Protein AF-A0A7X4CLU8-F1 (afdb_monomer_lite)

Foldseek 3Di:
DADAAPLQHDVVVLLVQLVVLLVCLQVLPVVSLVLLLVQPVVSVPPDSVRSSPDDDDSLSSQSSNCVSNPHRHNVRVVVVNVVSVVVVVVVVVVVVVVVVVVVVPDD

Sequence (107 aa):
MSRALPRKPHIDSLKKQARQLLQAHREGRPESLRSIRTYMPYLGSLSDEAVLQRPFTLQQAQCVLSREYGFSNWAELVRAVEIIRQAESAMLSQVDAALRNDQSIHV

pLDDT: mean 86.82, std 9.72, range [49.19, 95.25]

Structure (mmCIF, N/CA/C/O backbone):
data_AF-A0A7X4CLU8-F1
#
_entry.id   AF-A0A7X4CLU8-F1
#
loop_
_atom_site.group_PDB
_atom_site.id
_atom_site.type_symbol
_atom_site.label_atom_id
_atom_site.label_alt_id
_atom_site.label_comp_id
_atom_site.label_asym_id
_atom_site.label_entity_id
_atom_site.label_seq_id
_atom_site.pdbx_PDB_ins_code
_atom_site.Cartn_x
_atom_site.Cartn_y
_atom_site.Cartn_z
_atom_site.occupancy
_atom_site.B_iso_or_equiv
_atom_site.auth_seq_id
_atom_site.auth_comp_id
_atom_site.auth_asym_id
_atom_site.auth_atom_id
_atom_site.pdbx_PDB_model_num
ATOM 1 N N . MET A 1 1 ? 8.278 7.769 8.191 1.00 53.69 1 MET A N 1
ATOM 2 C CA . MET A 1 1 ? 9.532 7.307 7.558 1.00 53.69 1 MET A CA 1
ATOM 3 C C . MET A 1 1 ? 9.147 6.522 6.324 1.00 53.69 1 MET A C 1
ATOM 5 O O . MET A 1 1 ? 8.391 5.572 6.475 1.00 53.69 1 MET A O 1
ATOM 9 N N . SER A 1 2 ? 9.570 6.944 5.133 1.00 73.56 2 SER A N 1
ATOM 10 C CA . SER A 1 2 ? 9.255 6.228 3.894 1.00 73.56 2 SER A CA 1
ATOM 11 C C . SER A 1 2 ? 10.079 4.943 3.796 1.00 73.56 2 SER A C 1
ATOM 13 O O . SER A 1 2 ? 11.282 4.925 4.060 1.00 73.56 2 SER A O 1
ATOM 15 N N . ARG A 1 3 ? 9.419 3.840 3.450 1.00 80.81 3 ARG A N 1
ATOM 16 C CA . ARG A 1 3 ? 10.043 2.541 3.225 1.00 80.81 3 ARG A CA 1
ATOM 17 C C . ARG A 1 3 ? 10.718 2.550 1.857 1.00 80.81 3 ARG A C 1
ATOM 19 O O . ARG A 1 3 ? 10.104 2.918 0.860 1.00 80.81 3 ARG A O 1
ATOM 26 N N . ALA A 1 4 ? 11.972 2.114 1.793 1.00 80.44 4 ALA A N 1
ATOM 27 C CA . ALA A 1 4 ? 12.666 1.972 0.519 1.00 80.44 4 ALA A CA 1
ATOM 28 C C . ALA A 1 4 ? 12.069 0.822 -0.309 1.00 80.44 4 ALA A C 1
ATOM 30 O O . ALA A 1 4 ? 11.670 -0.218 0.232 1.00 80.44 4 ALA A O 1
ATOM 31 N N . LEU A 1 5 ? 12.040 0.994 -1.633 1.00 79.12 5 LEU A N 1
ATOM 32 C CA . LEU A 1 5 ? 11.698 -0.094 -2.543 1.00 79.12 5 LEU A CA 1
ATOM 33 C C . LEU A 1 5 ? 12.725 -1.234 -2.402 1.00 79.12 5 LEU A C 1
ATOM 35 O O . LEU A 1 5 ? 13.927 -0.976 -2.295 1.00 79.12 5 LEU A O 1
ATOM 39 N N . PRO A 1 6 ? 12.282 -2.503 -2.392 1.00 77.38 6 PRO A N 1
ATOM 40 C CA . PRO A 1 6 ? 13.198 -3.637 -2.351 1.00 77.38 6 PRO A CA 1
ATOM 41 C C . PRO A 1 6 ? 14.055 -3.674 -3.622 1.00 77.38 6 PRO A C 1
ATOM 43 O O . PRO A 1 6 ? 13.616 -3.220 -4.674 1.00 77.38 6 PRO A O 1
ATOM 46 N N . ARG A 1 7 ? 15.241 -4.298 -3.551 1.00 73.69 7 ARG A N 1
ATOM 47 C CA . ARG A 1 7 ? 16.189 -4.417 -4.684 1.00 73.69 7 ARG A CA 1
ATOM 48 C C . ARG A 1 7 ? 15.555 -4.949 -5.974 1.00 73.69 7 ARG A C 1
ATOM 50 O O . ARG A 1 7 ? 15.992 -4.594 -7.060 1.00 73.69 7 ARG A O 1
ATOM 57 N N . LYS A 1 8 ? 14.540 -5.807 -5.849 1.00 78.31 8 LYS A N 1
ATOM 58 C CA . LYS A 1 8 ? 13.779 -6.367 -6.968 1.00 78.31 8 LYS A CA 1
ATOM 59 C C . LYS A 1 8 ? 12.287 -6.066 -6.795 1.00 78.31 8 LYS A C 1
ATOM 61 O O . LYS A 1 8 ? 11.544 -6.949 -6.365 1.00 78.31 8 LYS A O 1
ATOM 66 N N . PRO A 1 9 ? 11.826 -4.842 -7.097 1.00 85.12 9 PRO A N 1
ATOM 67 C CA . PRO A 1 9 ? 10.426 -4.491 -6.923 1.00 85.12 9 PRO A CA 1
ATOM 68 C C . PRO A 1 9 ? 9.564 -5.196 -7.980 1.00 85.12 9 PRO A C 1
ATOM 70 O O . PRO A 1 9 ? 9.929 -5.281 -9.151 1.00 85.12 9 PRO A O 1
ATOM 73 N N . HIS A 1 10 ? 8.420 -5.741 -7.565 1.00 89.12 10 HIS A N 1
ATOM 74 C CA . HIS A 1 10 ? 7.471 -6.395 -8.468 1.00 89.12 10 HIS A CA 1
ATOM 75 C C . HIS A 1 10 ? 6.051 -5.934 -8.161 1.00 89.12 10 HIS A C 1
ATOM 77 O O . HIS A 1 10 ? 5.651 -5.885 -6.993 1.00 89.12 10 HIS A O 1
ATOM 83 N N . ILE A 1 11 ? 5.279 -5.630 -9.206 1.00 90.62 11 ILE A N 1
ATOM 84 C CA . ILE A 1 11 ? 3.915 -5.110 -9.064 1.00 90.62 11 ILE A CA 1
ATOM 85 C C . ILE A 1 11 ? 3.031 -6.127 -8.333 1.00 90.62 11 ILE A C 1
ATOM 87 O O . ILE A 1 11 ? 2.247 -5.742 -7.469 1.00 90.62 11 ILE A O 1
ATOM 91 N N . ASP A 1 12 ? 3.182 -7.427 -8.600 1.00 91.00 12 ASP A N 1
ATOM 92 C CA . ASP A 1 12 ? 2.397 -8.456 -7.901 1.00 91.00 12 ASP A CA 1
ATOM 93 C C . ASP A 1 12 ? 2.689 -8.523 -6.403 1.00 91.00 12 ASP A C 1
ATOM 95 O O . ASP A 1 12 ? 1.763 -8.691 -5.608 1.00 91.00 12 ASP A O 1
ATOM 99 N N . SER A 1 13 ? 3.940 -8.297 -5.993 1.00 91.00 13 SER A N 1
ATOM 100 C CA . SER A 1 13 ? 4.297 -8.191 -4.575 1.00 91.00 13 SER A CA 1
ATOM 101 C C . SER A 1 13 ? 3.627 -6.982 -3.924 1.00 91.00 13 SER A C 1
ATOM 103 O O . SER A 1 13 ? 3.172 -7.074 -2.785 1.00 91.00 13 SER A O 1
ATOM 105 N N . LEU A 1 14 ? 3.511 -5.858 -4.637 1.00 91.69 14 LEU A N 1
ATOM 106 C CA . LEU A 1 14 ? 2.800 -4.675 -4.146 1.00 91.69 14 LEU A CA 1
ATOM 107 C C . LEU A 1 14 ? 1.282 -4.911 -4.082 1.00 91.69 14 LEU A C 1
ATOM 109 O O . LEU A 1 14 ? 0.647 -4.582 -3.082 1.00 91.69 14 LEU A O 1
ATOM 113 N N . LYS A 1 15 ? 0.690 -5.547 -5.103 1.00 92.19 15 LYS A N 1
ATOM 114 C CA . LYS A 1 15 ? -0.733 -5.936 -5.106 1.00 92.19 15 LYS A CA 1
ATOM 115 C C . LYS A 1 15 ? -1.048 -6.904 -3.963 1.00 92.19 15 LYS A C 1
ATOM 117 O O . LYS A 1 15 ? -2.108 -6.806 -3.344 1.00 92.19 15 LYS A O 1
ATOM 122 N N . LYS A 1 16 ? -0.142 -7.843 -3.672 1.00 94.50 16 LYS A N 1
ATOM 123 C CA . LYS A 1 16 ? -0.261 -8.771 -2.541 1.00 94.50 16 LYS A CA 1
ATOM 124 C C . LYS A 1 16 ? -0.196 -8.025 -1.210 1.00 94.50 16 LYS A C 1
ATOM 126 O O . LYS A 1 16 ? -1.066 -8.249 -0.376 1.00 94.50 16 LYS A O 1
ATOM 131 N N . GLN A 1 17 ? 0.750 -7.099 -1.048 1.00 93.19 17 GLN A N 1
ATOM 132 C CA . GLN A 1 17 ? 0.833 -6.249 0.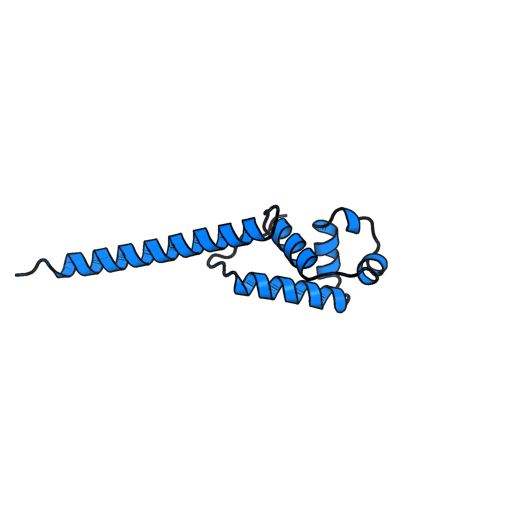145 1.00 93.19 17 GLN A CA 1
ATOM 133 C C . GLN A 1 17 ? -0.443 -5.419 0.347 1.00 93.19 17 GLN A C 1
ATOM 135 O O . GLN A 1 17 ? -0.948 -5.355 1.463 1.00 93.19 17 GLN A O 1
ATOM 140 N N . ALA A 1 18 ? -1.030 -4.859 -0.719 1.00 95.00 18 ALA A N 1
ATOM 141 C CA . ALA A 1 18 ? -2.270 -4.081 -0.615 1.00 95.00 18 ALA A CA 1
ATOM 142 C C . ALA A 1 18 ? -3.438 -4.939 -0.106 1.00 95.00 18 ALA A C 1
ATOM 144 O O . ALA A 1 18 ? -4.192 -4.526 0.774 1.00 95.00 18 ALA A O 1
ATOM 145 N N . ARG A 1 19 ? -3.559 -6.170 -0.617 1.00 95.19 19 ARG A N 1
ATOM 146 C CA . ARG A 1 19 ? -4.560 -7.136 -0.143 1.00 95.19 19 ARG A CA 1
ATOM 147 C C . ARG A 1 19 ? -4.307 -7.580 1.296 1.00 95.19 19 ARG A C 1
ATOM 149 O O . ARG A 1 19 ? -5.259 -7.706 2.057 1.00 95.19 19 ARG A O 1
ATOM 156 N N . GLN A 1 20 ? -3.048 -7.792 1.675 1.00 95.25 20 GLN A N 1
ATOM 157 C CA . GLN A 1 20 ? -2.676 -8.138 3.049 1.00 95.25 20 GLN A CA 1
ATOM 158 C C . GLN A 1 20 ? -3.013 -7.011 4.026 1.00 95.25 20 GLN A C 1
ATOM 160 O O . GLN A 1 20 ? -3.539 -7.293 5.095 1.00 95.25 20 GLN A O 1
ATOM 165 N N . LEU A 1 21 ? -2.781 -5.751 3.649 1.00 94.44 21 LEU A N 1
ATOM 166 C CA . LEU A 1 21 ? -3.150 -4.594 4.464 1.00 94.44 21 LEU A CA 1
ATOM 167 C C . LEU A 1 21 ? -4.671 -4.484 4.634 1.00 94.44 21 LEU A C 1
ATOM 169 O O . LEU A 1 21 ? -5.152 -4.257 5.741 1.00 94.44 21 LEU A O 1
ATOM 173 N N . LEU A 1 22 ? -5.434 -4.694 3.556 1.00 94.88 22 LEU A N 1
ATOM 174 C CA . LEU A 1 22 ? -6.895 -4.743 3.618 1.00 94.88 22 LEU A CA 1
ATOM 175 C C . LEU A 1 22 ? -7.382 -5.847 4.564 1.00 94.88 22 LEU A C 1
ATOM 177 O O . LEU A 1 22 ? -8.244 -5.608 5.403 1.00 94.88 22 LEU A O 1
ATOM 181 N N . GLN A 1 23 ? -6.818 -7.048 4.453 1.00 95.12 23 GLN A N 1
ATOM 182 C CA . GLN A 1 23 ? -7.172 -8.163 5.327 1.00 95.12 23 GLN A CA 1
ATOM 183 C C . GLN A 1 23 ? -6.799 -7.880 6.789 1.00 95.12 23 GLN A C 1
ATOM 185 O O . GLN A 1 23 ? -7.597 -8.124 7.687 1.00 95.12 23 GLN A O 1
ATOM 190 N N . ALA A 1 24 ? -5.624 -7.307 7.034 1.00 93.81 24 ALA A N 1
ATOM 191 C CA . ALA A 1 24 ? -5.160 -6.989 8.376 1.00 93.81 24 ALA A CA 1
ATOM 192 C C . ALA A 1 24 ? -5.973 -5.863 9.045 1.00 93.81 24 ALA A C 1
ATOM 194 O O . ALA A 1 24 ? -6.152 -5.897 10.261 1.00 93.81 24 ALA A O 1
ATOM 195 N N . HIS A 1 25 ? -6.521 -4.912 8.274 1.00 93.50 25 HIS A N 1
ATOM 196 C CA . HIS A 1 25 ? -7.532 -3.966 8.771 1.00 93.50 25 HIS A CA 1
ATOM 197 C C . HIS A 1 25 ? -8.806 -4.699 9.204 1.00 93.50 25 HIS A C 1
ATOM 199 O O . HIS A 1 25 ? -9.257 -4.499 10.325 1.00 93.50 25 HIS A O 1
ATOM 205 N N . ARG A 1 26 ? -9.330 -5.620 8.384 1.00 91.31 26 ARG A N 1
ATOM 206 C CA . ARG A 1 26 ? -10.531 -6.412 8.727 1.00 91.31 26 ARG A CA 1
ATOM 207 C C . ARG A 1 26 ? -10.337 -7.283 9.970 1.00 91.31 26 ARG A C 1
ATOM 209 O O . ARG A 1 26 ? -11.288 -7.525 10.699 1.00 91.31 26 ARG A O 1
ATOM 216 N N . GLU A 1 27 ? -9.113 -7.744 10.199 1.00 92.81 27 GLU A N 1
ATOM 217 C CA . GLU A 1 27 ? -8.717 -8.530 11.373 1.00 92.81 27 GLU A CA 1
ATOM 218 C C . GLU A 1 27 ? -8.420 -7.679 12.616 1.00 92.81 27 GLU A C 1
ATOM 220 O O . GLU A 1 27 ? -8.113 -8.237 13.665 1.00 92.81 27 GLU A O 1
ATOM 225 N N . GLY A 1 28 ? -8.467 -6.346 12.530 1.00 91.19 28 GLY A N 1
ATOM 226 C CA . GLY A 1 28 ? -8.190 -5.503 13.691 1.00 91.19 28 GLY A CA 1
ATOM 227 C C . GLY A 1 28 ? -6.716 -5.419 14.077 1.00 91.19 28 GLY A C 1
ATOM 228 O O . GLY A 1 28 ? -6.408 -5.113 15.226 1.00 91.19 28 GLY A O 1
ATOM 229 N N . ARG A 1 29 ? -5.774 -5.705 13.165 1.00 93.62 29 ARG A N 1
ATOM 230 C CA . ARG A 1 29 ? -4.352 -5.745 13.537 1.00 93.62 29 ARG A CA 1
ATOM 231 C C . ARG A 1 29 ? -3.817 -4.341 13.862 1.00 93.62 29 ARG A C 1
ATOM 233 O O . ARG A 1 29 ? -3.821 -3.479 12.975 1.00 93.62 29 ARG A O 1
ATOM 240 N N . PRO A 1 30 ? -3.232 -4.120 15.055 1.00 88.75 30 PRO A N 1
ATOM 241 C CA . PRO A 1 30 ? -2.809 -2.789 15.504 1.00 88.75 30 PRO A CA 1
ATOM 242 C C . PRO A 1 30 ? -1.723 -2.172 14.613 1.00 88.75 30 PRO A C 1
ATOM 244 O O . PRO A 1 30 ? -1.757 -0.979 14.318 1.00 88.75 30 PRO A O 1
ATOM 247 N N . GLU A 1 31 ? -0.797 -2.985 14.096 1.00 88.06 31 GLU A N 1
ATOM 248 C CA . GLU A 1 31 ? 0.250 -2.515 13.176 1.00 88.06 31 GLU A CA 1
ATOM 249 C C . GLU A 1 31 ? -0.331 -1.947 11.870 1.00 88.06 31 GLU A C 1
ATOM 251 O O . GLU A 1 31 ? 0.150 -0.944 11.346 1.00 88.06 31 GLU A O 1
ATOM 256 N N . SER A 1 32 ? -1.415 -2.541 11.360 1.00 89.88 32 SER A N 1
ATOM 257 C CA . SER A 1 32 ? -2.082 -2.044 10.150 1.00 89.88 32 SER A CA 1
ATOM 258 C C . SER A 1 32 ? -2.834 -0.746 10.413 1.00 89.88 32 SER A C 1
ATOM 260 O O . SER A 1 32 ? -2.760 0.175 9.600 1.00 89.88 32 SER A O 1
ATOM 262 N N . LEU A 1 33 ? -3.493 -0.632 11.568 1.00 90.94 33 LEU A N 1
ATOM 263 C CA . LEU A 1 33 ? -4.174 0.595 11.985 1.00 90.94 33 LEU A CA 1
ATOM 264 C C . LEU A 1 33 ? -3.188 1.753 12.166 1.00 90.94 33 LEU A C 1
ATOM 266 O O . LEU A 1 33 ? -3.445 2.850 11.669 1.00 90.94 33 LEU A O 1
ATOM 270 N N . ARG A 1 34 ? -2.014 1.499 12.759 1.00 90.81 34 ARG A N 1
ATOM 271 C CA . ARG A 1 34 ? -0.933 2.490 12.876 1.00 90.81 34 ARG A CA 1
ATOM 272 C C . ARG A 1 34 ? -0.477 3.003 11.508 1.00 90.81 34 ARG A C 1
ATOM 274 O O . ARG A 1 34 ? -0.377 4.218 11.320 1.00 90.81 34 ARG A O 1
ATOM 281 N N . SER A 1 35 ? -0.240 2.115 10.541 1.00 89.75 35 SER A N 1
ATOM 282 C CA . SER A 1 35 ? 0.139 2.516 9.177 1.00 89.75 35 SER A CA 1
ATOM 283 C C . SER A 1 35 ? -0.967 3.313 8.487 1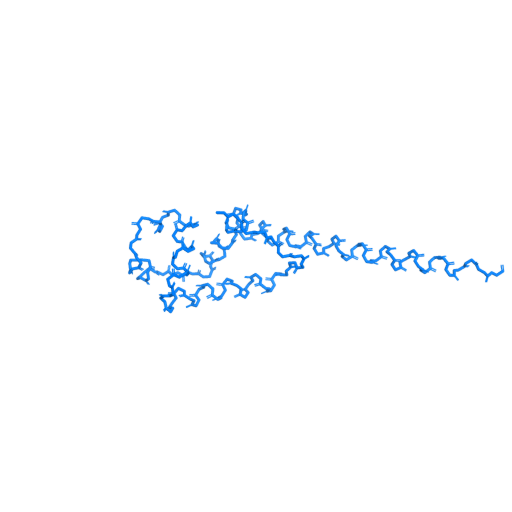.00 89.75 35 SER A C 1
ATOM 285 O O . SER A 1 35 ? -0.703 4.371 7.915 1.00 89.75 35 SER A O 1
ATOM 287 N N . ILE A 1 36 ? -2.219 2.861 8.586 1.00 90.88 36 ILE A N 1
ATOM 288 C CA . ILE A 1 36 ? -3.372 3.556 8.001 1.00 90.88 36 ILE A CA 1
ATOM 289 C C . ILE A 1 36 ? -3.493 4.974 8.572 1.00 90.88 36 ILE A C 1
ATOM 291 O O . ILE A 1 36 ? -3.593 5.927 7.804 1.00 90.88 36 ILE A O 1
ATOM 295 N N . ARG A 1 37 ? -3.408 5.138 9.897 1.00 90.69 37 ARG A N 1
ATOM 296 C CA . ARG A 1 37 ? -3.480 6.447 10.572 1.00 90.69 37 ARG A CA 1
ATOM 297 C C . ARG A 1 37 ? -2.319 7.368 10.204 1.00 90.69 37 ARG A C 1
ATOM 299 O O . ARG A 1 37 ? -2.515 8.570 10.065 1.00 90.69 37 ARG A O 1
ATOM 306 N N . THR A 1 38 ? -1.132 6.800 10.005 1.00 90.38 38 THR A N 1
ATOM 307 C CA . THR A 1 38 ? 0.076 7.548 9.625 1.00 90.38 38 THR A CA 1
ATOM 308 C C . THR A 1 38 ? -0.030 8.112 8.208 1.00 90.38 38 THR A C 1
ATOM 310 O O . THR A 1 38 ? 0.342 9.258 7.964 1.00 90.38 38 THR A O 1
ATOM 313 N N . TYR A 1 39 ? -0.545 7.322 7.262 1.00 90.12 39 TYR A N 1
ATOM 314 C CA . TYR A 1 39 ? -0.545 7.680 5.840 1.00 90.12 39 TYR A CA 1
ATOM 315 C C . TYR A 1 39 ? -1.895 8.198 5.319 1.00 90.12 39 TYR A C 1
ATOM 317 O O . TYR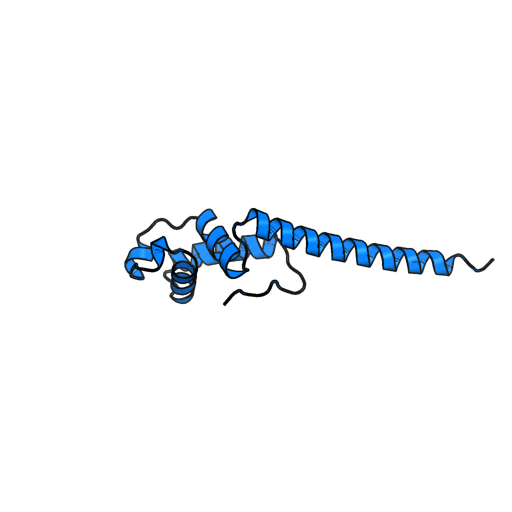 A 1 39 ? -1.960 8.683 4.186 1.00 90.12 39 TYR A O 1
ATOM 325 N N . MET A 1 40 ? -2.966 8.164 6.118 1.00 89.56 40 MET A N 1
ATOM 326 C CA . MET A 1 40 ? -4.286 8.716 5.780 1.00 89.56 40 MET A CA 1
ATOM 327 C C . MET A 1 40 ? -4.683 9.826 6.771 1.00 89.56 40 MET A C 1
ATOM 329 O O . MET A 1 40 ? -5.240 9.531 7.828 1.00 89.56 40 MET A O 1
ATOM 333 N N . PRO A 1 41 ? -4.480 11.113 6.423 1.00 85.12 41 PRO A N 1
ATOM 334 C CA . PRO A 1 41 ? -4.737 12.245 7.317 1.00 85.12 41 PRO A CA 1
ATOM 335 C C . PRO A 1 41 ? -6.155 12.276 7.899 1.00 85.12 41 PRO A C 1
ATOM 337 O O . PRO A 1 41 ? -6.329 12.573 9.074 1.00 85.12 41 PRO A O 1
ATOM 340 N N . TYR A 1 42 ? -7.166 11.896 7.110 1.00 86.12 42 TYR A N 1
ATOM 341 C CA . TYR A 1 42 ? -8.564 11.877 7.556 1.00 86.12 42 TYR A CA 1
ATOM 342 C C . TYR A 1 42 ? -8.892 10.747 8.551 1.00 86.12 42 TYR A C 1
ATOM 344 O O . TYR A 1 42 ? -9.962 10.763 9.152 1.00 86.12 42 TYR A O 1
ATOM 352 N N . LEU A 1 43 ? -8.000 9.760 8.720 1.00 85.75 43 LEU A N 1
ATOM 353 C CA . LEU A 1 43 ? -8.114 8.694 9.725 1.00 85.75 43 LEU A CA 1
ATOM 354 C C . LEU A 1 43 ? -7.154 8.896 10.902 1.00 85.75 43 LEU A C 1
ATOM 356 O O . LEU A 1 43 ? -7.326 8.248 11.928 1.00 85.75 43 LEU A O 1
ATOM 360 N N . GLY A 1 44 ? -6.159 9.782 10.785 1.00 84.62 44 GLY A N 1
ATOM 361 C CA . GLY A 1 44 ? -5.113 9.959 11.798 1.00 84.62 44 GLY A CA 1
ATOM 362 C C . GLY A 1 44 ? -5.649 10.338 13.182 1.00 84.62 44 GLY A C 1
ATOM 363 O O . GLY A 1 44 ? -5.171 9.820 14.195 1.00 84.62 44 GLY A O 1
ATOM 364 N N . SER A 1 45 ? -6.685 11.180 13.215 1.00 86.88 45 SER A N 1
ATOM 365 C CA . SER A 1 45 ? -7.334 11.665 14.442 1.00 86.88 45 SER A CA 1
ATOM 366 C C . SER A 1 45 ? -8.371 10.706 15.035 1.00 86.88 45 SER A C 1
ATOM 368 O O . SER A 1 45 ? -8.922 11.002 16.091 1.00 86.88 45 SER A O 1
ATOM 370 N N . LEU A 1 46 ? -8.675 9.589 14.370 1.00 88.50 46 LEU A N 1
ATOM 371 C CA . LEU A 1 46 ? -9.676 8.632 14.838 1.00 88.50 46 LEU A CA 1
ATOM 372 C C . LEU A 1 46 ? -9.057 7.589 15.777 1.00 88.50 46 LEU A C 1
ATOM 374 O O . LEU A 1 46 ? -7.888 7.225 15.631 1.00 88.50 46 LEU A O 1
ATOM 378 N N . SER A 1 47 ? -9.865 7.086 16.713 1.00 89.25 47 SER A N 1
ATOM 379 C CA . SER A 1 47 ? -9.538 5.906 17.522 1.00 89.25 47 SER A CA 1
ATOM 380 C C . SER A 1 47 ? -9.483 4.648 16.657 1.00 89.25 47 SER A C 1
ATOM 382 O O . SER A 1 47 ? -10.101 4.589 15.590 1.00 89.25 47 SER A O 1
ATOM 384 N N . ASP A 1 48 ? -8.790 3.622 17.134 1.00 88.12 48 ASP A N 1
ATOM 385 C CA . ASP A 1 48 ? -8.623 2.362 16.411 1.00 88.12 48 ASP A CA 1
ATOM 386 C C . ASP A 1 48 ? -9.983 1.699 16.124 1.00 88.12 48 ASP A C 1
ATOM 388 O O . ASP A 1 48 ? -10.227 1.253 15.002 1.00 88.12 48 ASP A O 1
ATOM 392 N N . GLU A 1 49 ? -10.930 1.761 17.064 1.00 89.19 49 GLU A N 1
ATOM 393 C CA . GLU A 1 49 ? -12.299 1.272 16.870 1.00 89.19 49 GLU A CA 1
ATOM 394 C C . GLU A 1 49 ? -13.022 2.051 15.764 1.00 89.19 49 GLU A C 1
ATOM 396 O O . GLU A 1 49 ? -13.673 1.465 14.901 1.00 89.19 49 GLU A O 1
ATOM 401 N N . ALA A 1 50 ? -12.875 3.378 15.739 1.00 89.75 50 ALA A N 1
ATOM 402 C CA . ALA A 1 50 ? -13.497 4.227 14.727 1.00 89.75 50 ALA A CA 1
ATOM 403 C C . ALA A 1 50 ? -12.899 3.998 13.329 1.00 89.75 50 ALA A C 1
ATOM 405 O O . ALA A 1 50 ? -13.613 4.102 12.331 1.00 89.75 50 ALA A O 1
ATOM 406 N N . VAL A 1 51 ? -11.610 3.654 13.234 1.00 89.69 51 VAL A N 1
ATOM 407 C CA . VAL A 1 51 ? -10.977 3.247 11.970 1.00 89.69 51 VAL A CA 1
ATOM 408 C C . VAL A 1 51 ? -11.497 1.882 11.510 1.00 89.69 51 VAL A C 1
ATOM 410 O O . VAL A 1 51 ? -11.710 1.698 10.311 1.00 89.69 51 VAL A O 1
ATOM 413 N N . LEU A 1 52 ? -11.735 0.942 12.429 1.00 90.75 52 LEU A N 1
ATOM 414 C CA . LEU A 1 52 ? -12.258 -0.395 12.117 1.00 90.75 52 LEU A CA 1
ATOM 415 C C . LEU A 1 52 ? -13.721 -0.392 11.673 1.00 90.75 52 LEU A C 1
ATOM 417 O O . LEU A 1 52 ? -14.094 -1.165 10.796 1.00 90.75 52 LEU A O 1
ATOM 421 N N . GLN A 1 53 ? -14.537 0.502 12.229 1.00 91.06 53 GLN A N 1
ATOM 422 C CA . GLN A 1 53 ? -15.947 0.649 11.852 1.00 91.06 53 GLN A CA 1
ATOM 423 C C . GLN A 1 53 ? -16.144 1.286 10.467 1.00 91.06 53 GLN A C 1
ATOM 425 O O . GLN A 1 53 ? -17.242 1.250 9.911 1.00 91.06 53 GLN A O 1
ATOM 430 N N . ARG A 1 54 ? -15.101 1.893 9.885 1.00 89.31 54 ARG A N 1
ATOM 431 C CA . ARG A 1 54 ? -15.187 2.513 8.559 1.00 89.31 54 ARG A CA 1
ATOM 432 C C . ARG A 1 54 ? -14.881 1.506 7.451 1.00 89.31 54 ARG A C 1
ATOM 434 O O . ARG A 1 54 ? -13.988 0.672 7.601 1.00 89.31 54 ARG A O 1
ATOM 441 N N . PRO A 1 55 ? -15.545 1.631 6.288 1.00 88.81 55 PRO A N 1
ATOM 442 C CA . PRO A 1 55 ? -15.195 0.831 5.128 1.00 88.81 55 PRO A CA 1
ATOM 443 C C . PRO A 1 55 ? -13.769 1.170 4.688 1.00 88.81 55 PRO A C 1
ATOM 445 O O . PRO A 1 55 ? -13.468 2.314 4.337 1.00 88.81 55 PRO A O 1
ATOM 448 N N . PHE A 1 56 ? -12.906 0.157 4.702 1.00 91.81 56 PHE A N 1
ATOM 449 C CA . PHE A 1 56 ? -11.561 0.228 4.153 1.00 91.81 56 PHE A CA 1
ATOM 450 C C . PHE A 1 56 ? -11.520 -0.551 2.841 1.00 91.81 56 PHE A C 1
ATOM 452 O O . PHE A 1 56 ? -11.849 -1.735 2.789 1.00 91.81 56 PHE A O 1
ATOM 459 N N . THR A 1 57 ? -11.172 0.129 1.754 1.00 93.88 57 THR A N 1
ATOM 460 C CA . THR A 1 57 ? -11.185 -0.434 0.399 1.00 93.88 57 THR A CA 1
ATOM 461 C C . THR A 1 57 ? -9.780 -0.790 -0.072 1.00 93.88 57 THR A C 1
ATOM 463 O O . THR A 1 57 ? -8.777 -0.282 0.432 1.00 93.88 57 THR A O 1
ATOM 466 N N . LEU A 1 58 ? -9.691 -1.621 -1.114 1.00 94.81 58 LEU A N 1
ATOM 467 C CA . LEU A 1 58 ? -8.410 -1.930 -1.754 1.00 94.81 58 LEU A CA 1
ATOM 468 C C . LEU A 1 58 ? -7.705 -0.668 -2.277 1.00 94.81 58 LEU A C 1
ATOM 470 O O . LEU A 1 58 ? -6.483 -0.577 -2.198 1.00 94.81 58 LEU A O 1
ATOM 474 N N . GLN A 1 59 ? -8.462 0.315 -2.769 1.00 93.81 59 GLN A N 1
ATOM 475 C CA . GLN A 1 59 ? -7.903 1.577 -3.253 1.00 93.81 59 GLN A CA 1
ATOM 476 C C . GLN A 1 59 ? -7.250 2.374 -2.116 1.00 93.81 59 GLN A C 1
ATOM 478 O O . GLN A 1 59 ? -6.144 2.886 -2.276 1.00 93.81 59 GLN A O 1
ATOM 483 N N . GLN A 1 60 ? -7.875 2.419 -0.937 1.00 93.12 60 GLN A N 1
ATOM 484 C CA . GLN A 1 60 ? -7.275 3.054 0.241 1.00 93.12 60 GLN A CA 1
ATOM 485 C C . GLN A 1 60 ? -6.020 2.308 0.704 1.00 93.12 60 GLN A C 1
ATOM 487 O O . GLN A 1 60 ? -5.017 2.948 1.015 1.00 93.12 60 GLN A O 1
ATOM 492 N N . ALA A 1 61 ? -6.024 0.972 0.666 1.00 94.75 61 ALA A N 1
ATOM 493 C CA . ALA A 1 61 ? -4.829 0.179 0.950 1.00 94.75 61 ALA A CA 1
ATOM 494 C C . ALA A 1 61 ? -3.676 0.489 -0.025 1.00 94.75 61 ALA A C 1
ATOM 496 O O . ALA A 1 61 ? -2.529 0.645 0.393 1.00 94.75 61 ALA A O 1
ATOM 497 N N . GLN A 1 62 ? -3.974 0.645 -1.317 1.00 94.94 62 GLN A N 1
ATOM 498 C CA . GLN A 1 62 ? -2.993 1.067 -2.321 1.00 94.94 62 GLN A CA 1
ATOM 499 C C . GLN A 1 62 ? -2.471 2.486 -2.060 1.00 94.94 62 GLN A C 1
ATOM 501 O O . GLN A 1 62 ? -1.272 2.721 -2.208 1.00 94.94 62 GLN A O 1
ATOM 506 N N . CYS A 1 63 ? -3.325 3.426 -1.643 1.00 93.81 63 CYS A N 1
ATOM 507 C CA . CYS A 1 63 ? -2.905 4.779 -1.266 1.00 93.81 63 CYS A CA 1
ATOM 508 C C . CYS A 1 63 ? -1.974 4.783 -0.049 1.00 93.81 63 CYS A C 1
ATOM 510 O O . CYS A 1 63 ? -0.952 5.468 -0.081 1.00 93.81 63 CYS A O 1
ATOM 512 N N . VAL A 1 64 ? -2.297 4.009 0.993 1.00 93.75 64 VAL A N 1
ATOM 513 C CA . VAL A 1 64 ? -1.442 3.857 2.181 1.00 93.75 64 VAL A CA 1
ATOM 514 C C . VAL A 1 64 ? -0.068 3.338 1.774 1.00 93.75 64 VAL A C 1
ATOM 516 O O . VAL A 1 64 ? 0.927 3.974 2.102 1.00 93.75 64 VAL A O 1
ATOM 519 N N . LEU A 1 65 ? -0.007 2.263 0.981 1.00 93.31 65 LEU A N 1
ATOM 520 C CA . LEU A 1 65 ? 1.268 1.722 0.502 1.00 93.31 65 LEU A CA 1
ATOM 521 C C . LEU A 1 65 ? 2.036 2.706 -0.378 1.00 93.31 65 LEU A C 1
ATOM 523 O O . LEU A 1 65 ? 3.244 2.832 -0.230 1.00 93.31 65 LEU A O 1
ATOM 527 N N . SER A 1 66 ? 1.358 3.419 -1.279 1.00 93.81 66 SER A N 1
ATOM 528 C CA . SER A 1 66 ? 2.014 4.416 -2.139 1.00 93.81 66 SER A CA 1
ATOM 529 C C . SER A 1 66 ? 2.739 5.450 -1.288 1.00 93.81 66 SER A C 1
ATOM 531 O O . SER A 1 66 ? 3.935 5.657 -1.467 1.00 93.81 66 SER A O 1
ATOM 533 N N . ARG A 1 67 ? 2.048 5.998 -0.285 1.00 92.75 67 ARG A N 1
ATOM 534 C CA . ARG A 1 67 ? 2.606 6.985 0.645 1.00 92.75 67 ARG A CA 1
ATOM 535 C C . ARG A 1 67 ? 3.678 6.398 1.554 1.00 92.75 67 ARG A C 1
ATOM 537 O O . ARG A 1 67 ? 4.670 7.069 1.820 1.00 92.75 67 ARG A O 1
ATOM 544 N N . GLU A 1 68 ? 3.522 5.146 1.977 1.00 91.69 68 GLU A N 1
ATOM 545 C CA . GLU A 1 68 ? 4.546 4.416 2.726 1.00 91.69 68 GLU A CA 1
ATOM 546 C C . GLU A 1 68 ? 5.844 4.292 1.922 1.00 91.69 68 GLU A C 1
ATOM 548 O O . GLU A 1 68 ? 6.919 4.487 2.478 1.00 91.69 68 GLU A O 1
ATOM 553 N N . TYR A 1 69 ? 5.761 4.062 0.611 1.00 90.75 69 TYR A N 1
ATOM 554 C CA . TYR A 1 69 ? 6.913 4.039 -0.296 1.00 90.75 69 TYR A CA 1
ATOM 555 C C . TYR A 1 69 ? 7.358 5.431 -0.788 1.00 90.75 69 TYR A C 1
ATOM 557 O O . TYR A 1 69 ? 8.312 5.527 -1.555 1.00 90.75 69 TYR A O 1
ATOM 565 N N . GLY A 1 70 ? 6.706 6.512 -0.346 1.00 90.94 70 GLY A N 1
ATOM 566 C CA . GLY A 1 70 ? 7.045 7.889 -0.725 1.00 90.94 70 GLY A CA 1
ATOM 567 C C . GLY A 1 70 ? 6.445 8.378 -2.050 1.00 90.94 70 GLY A C 1
ATOM 568 O O . GLY A 1 70 ? 6.881 9.402 -2.562 1.00 90.94 70 GLY A O 1
ATOM 569 N N . PHE A 1 71 ? 5.450 7.679 -2.597 1.00 92.44 71 PHE A N 1
ATOM 570 C CA . PHE A 1 71 ? 4.728 8.051 -3.819 1.00 92.44 71 PHE A CA 1
ATOM 571 C C . PHE A 1 71 ? 3.360 8.670 -3.515 1.00 92.44 71 PHE A C 1
ATOM 573 O O . PHE A 1 71 ? 2.700 8.330 -2.528 1.00 92.44 71 PHE A O 1
ATOM 580 N N . SER A 1 72 ? 2.886 9.544 -4.404 1.00 88.94 72 SER A N 1
ATOM 581 C CA . SER A 1 72 ? 1.628 10.274 -4.202 1.00 88.94 72 SER A CA 1
ATOM 582 C C . SER A 1 72 ? 0.398 9.395 -4.432 1.00 88.94 72 SER A C 1
ATOM 584 O O . SER A 1 72 ? -0.636 9.559 -3.778 1.00 88.94 72 SER A O 1
ATOM 586 N N . ASN A 1 73 ? 0.499 8.462 -5.380 1.00 92.06 73 ASN A N 1
ATOM 587 C CA . ASN A 1 73 ? -0.581 7.579 -5.804 1.00 92.06 73 ASN A CA 1
ATOM 588 C C . ASN A 1 73 ? -0.039 6.233 -6.318 1.00 92.06 73 ASN A C 1
ATOM 590 O O . ASN A 1 73 ? 1.157 6.060 -6.553 1.00 92.06 73 ASN A O 1
ATOM 594 N N . TRP A 1 74 ? -0.952 5.281 -6.519 1.00 93.00 74 TRP A N 1
ATOM 595 C CA . TRP A 1 74 ? -0.613 3.928 -6.958 1.00 93.00 74 TRP A CA 1
ATOM 596 C C . TRP A 1 74 ? 0.027 3.880 -8.349 1.00 93.00 74 TRP A C 1
ATOM 598 O O . TRP A 1 74 ? 0.923 3.072 -8.579 1.00 93.00 74 TRP A O 1
ATOM 608 N N . ALA A 1 75 ? -0.400 4.743 -9.274 1.00 93.69 75 ALA A N 1
ATOM 609 C CA . ALA A 1 75 ? 0.139 4.766 -10.631 1.00 93.69 75 ALA A CA 1
ATOM 610 C C . ALA A 1 75 ? 1.608 5.217 -10.657 1.00 93.69 75 ALA A C 1
ATOM 612 O O . ALA A 1 75 ? 2.397 4.649 -11.408 1.00 93.69 75 ALA A O 1
ATOM 613 N N . GLU A 1 76 ? 2.000 6.175 -9.811 1.00 93.81 76 GLU A N 1
ATOM 614 C CA . GLU A 1 76 ? 3.405 6.580 -9.654 1.00 93.81 76 GLU A CA 1
ATOM 615 C C . GLU A 1 76 ? 4.267 5.451 -9.092 1.00 93.81 76 GLU A C 1
ATOM 617 O O . GLU A 1 76 ? 5.341 5.175 -9.627 1.00 93.81 76 GLU A O 1
ATOM 622 N N . LEU A 1 77 ? 3.773 4.756 -8.063 1.00 93.25 77 LEU A N 1
ATOM 623 C CA . LEU A 1 77 ? 4.463 3.602 -7.493 1.00 93.25 77 LEU A CA 1
ATOM 624 C C . LEU A 1 77 ? 4.655 2.498 -8.547 1.00 93.25 77 LEU A C 1
ATOM 626 O O . LEU A 1 77 ? 5.754 1.967 -8.692 1.00 93.25 77 LEU A O 1
ATOM 630 N N . VAL A 1 78 ? 3.603 2.165 -9.303 1.00 92.88 78 VAL A N 1
ATOM 631 C CA . VAL A 1 78 ? 3.670 1.159 -10.374 1.00 92.88 78 VAL A CA 1
ATOM 632 C C . VAL A 1 78 ? 4.660 1.578 -11.455 1.00 92.88 78 VAL A C 1
ATOM 634 O O . VAL A 1 78 ? 5.539 0.789 -11.792 1.00 92.88 78 VAL A O 1
ATOM 637 N N . ARG A 1 79 ? 4.591 2.827 -11.928 1.00 93.81 79 ARG A N 1
ATOM 638 C CA . ARG A 1 79 ? 5.515 3.356 -12.938 1.00 93.81 79 ARG A CA 1
ATOM 639 C C . ARG A 1 79 ? 6.968 3.269 -12.474 1.00 93.81 79 ARG A C 1
ATOM 641 O O . ARG A 1 79 ? 7.830 2.862 -13.246 1.00 93.81 79 ARG A O 1
ATOM 648 N N . ALA A 1 80 ? 7.252 3.611 -11.218 1.00 92.19 80 ALA A N 1
ATOM 649 C CA . ALA A 1 80 ? 8.599 3.497 -10.667 1.00 92.19 80 ALA A CA 1
ATOM 650 C C . ALA A 1 80 ? 9.098 2.042 -10.666 1.00 92.19 80 ALA A C 1
ATOM 652 O O . ALA A 1 80 ? 10.241 1.780 -11.037 1.00 92.19 80 ALA A O 1
ATOM 653 N N . VAL A 1 81 ? 8.236 1.082 -10.309 1.00 92.44 81 VAL A N 1
ATOM 654 C CA . VAL A 1 81 ? 8.566 -0.350 -10.381 1.00 92.44 81 VAL A CA 1
ATOM 655 C C . VAL A 1 81 ? 8.826 -0.796 -11.821 1.00 92.44 81 VAL A C 1
ATOM 657 O O . VAL A 1 81 ? 9.796 -1.514 -12.060 1.00 92.44 81 VAL A O 1
ATOM 660 N N . GLU A 1 82 ? 8.001 -0.368 -12.775 1.00 92.06 82 GLU A N 1
ATOM 661 C CA . GLU A 1 82 ? 8.165 -0.694 -14.197 1.00 92.06 82 GLU A CA 1
ATOM 662 C C . GLU A 1 82 ? 9.483 -0.154 -14.754 1.00 92.06 82 GLU A C 1
ATOM 664 O O . GLU A 1 82 ? 10.210 -0.901 -15.403 1.00 92.06 82 GLU A O 1
ATOM 669 N N . ILE A 1 83 ? 9.844 1.092 -14.433 1.00 92.12 83 ILE A N 1
ATOM 670 C CA . ILE A 1 83 ? 11.118 1.698 -14.849 1.00 92.12 83 ILE A CA 1
ATOM 671 C C . ILE A 1 83 ? 12.306 0.897 -14.303 1.00 92.12 83 ILE A C 1
ATOM 673 O O . ILE A 1 83 ? 13.217 0.557 -15.057 1.00 92.12 83 ILE A O 1
ATOM 677 N N . ILE A 1 84 ? 12.289 0.536 -13.013 1.00 89.81 84 ILE A N 1
ATOM 678 C CA . ILE A 1 84 ? 13.365 -0.261 -12.396 1.00 89.81 84 ILE A CA 1
ATOM 679 C C . ILE A 1 84 ? 13.484 -1.635 -13.072 1.00 89.81 84 ILE A C 1
ATOM 681 O O . ILE A 1 84 ? 14.590 -2.126 -13.302 1.00 89.81 84 ILE A O 1
ATOM 685 N N . ARG A 1 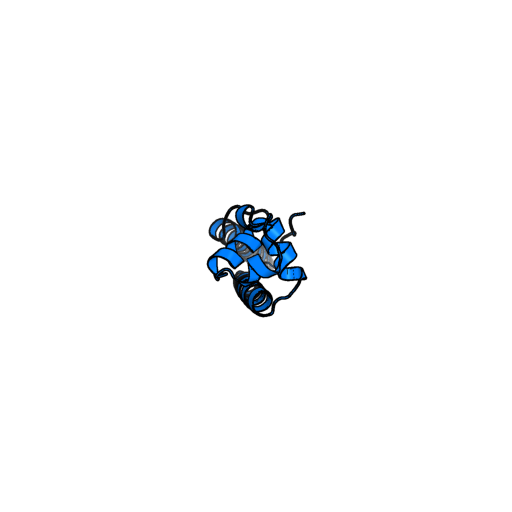85 ? 12.352 -2.259 -13.416 1.00 89.56 85 ARG A N 1
ATOM 686 C CA . ARG A 1 85 ? 12.315 -3.561 -14.097 1.00 89.56 85 ARG A CA 1
ATOM 687 C C . ARG A 1 85 ? 12.817 -3.489 -15.536 1.00 89.56 85 ARG A C 1
ATOM 689 O O . ARG A 1 85 ? 13.579 -4.357 -15.951 1.00 89.56 85 ARG A O 1
ATOM 696 N N . GLN A 1 86 ? 12.429 -2.457 -16.278 1.00 88.38 86 GLN A N 1
ATOM 697 C CA . GLN A 1 86 ? 12.899 -2.238 -17.645 1.00 88.38 86 GLN A CA 1
ATOM 698 C C . GLN A 1 86 ? 14.403 -1.961 -17.677 1.00 88.38 86 GLN A C 1
ATOM 700 O O . GLN A 1 86 ? 15.104 -2.544 -18.500 1.00 88.38 86 GLN A O 1
ATOM 705 N N . ALA A 1 87 ? 14.914 -1.149 -16.747 1.00 87.69 87 ALA A N 1
ATOM 706 C CA . ALA A 1 87 ? 16.343 -0.873 -16.632 1.00 87.69 87 ALA A CA 1
ATOM 707 C C . ALA A 1 87 ? 17.160 -2.148 -16.345 1.00 87.69 87 ALA A C 1
ATOM 709 O O . ALA A 1 87 ? 18.185 -2.375 -16.983 1.00 87.69 87 ALA A O 1
ATOM 710 N N . GLU A 1 88 ? 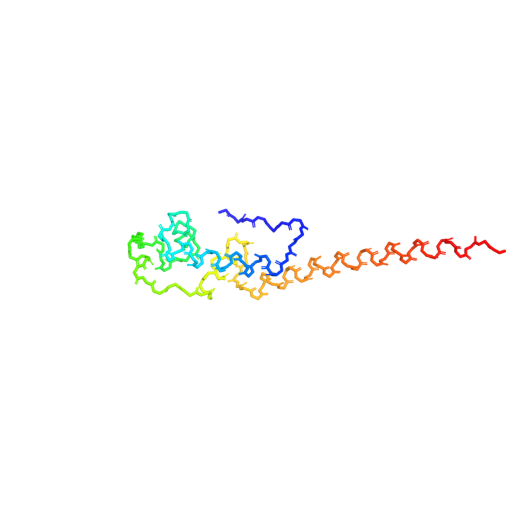16.688 -3.016 -15.442 1.00 87.50 88 GLU A N 1
ATOM 711 C CA . GLU A 1 88 ? 17.332 -4.311 -15.170 1.00 87.50 88 GLU A CA 1
ATOM 712 C C . GLU A 1 88 ? 17.330 -5.219 -16.410 1.00 87.50 88 GLU A C 1
ATOM 714 O O . GLU A 1 88 ? 18.365 -5.783 -16.761 1.00 87.50 88 GLU A O 1
ATOM 719 N N . SER A 1 89 ? 16.193 -5.326 -17.105 1.00 86.00 89 SER A N 1
ATOM 720 C CA . SER A 1 89 ? 16.076 -6.138 -18.323 1.00 86.00 89 SER A CA 1
ATOM 721 C C . SER A 1 89 ? 16.985 -5.632 -19.446 1.00 86.00 89 SER A C 1
ATOM 723 O O . SER A 1 89 ? 17.612 -6.432 -20.145 1.00 86.00 89 SER A O 1
ATOM 725 N N . ALA A 1 90 ? 17.067 -4.311 -19.627 1.00 87.38 90 ALA A N 1
ATOM 726 C CA . ALA A 1 90 ? 17.926 -3.689 -20.627 1.00 87.38 90 ALA A CA 1
ATOM 727 C C . ALA A 1 90 ? 19.410 -3.921 -20.311 1.00 87.38 90 ALA A C 1
ATOM 729 O O . ALA A 1 90 ? 20.176 -4.245 -21.216 1.00 87.38 90 ALA A O 1
ATOM 730 N N . MET A 1 91 ? 19.804 -3.815 -19.038 1.00 85.06 91 MET A N 1
ATOM 731 C CA . MET A 1 91 ? 21.176 -4.074 -18.596 1.00 85.06 91 MET A CA 1
ATOM 732 C C . MET A 1 91 ? 21.591 -5.530 -18.845 1.00 85.06 91 MET A C 1
ATOM 734 O O . MET A 1 91 ? 22.651 -5.777 -19.414 1.00 85.06 91 MET A O 1
ATOM 738 N N . LEU A 1 92 ? 20.744 -6.495 -18.468 1.00 83.62 92 LEU A N 1
ATOM 739 C CA . LEU A 1 92 ? 21.006 -7.921 -18.702 1.00 83.62 92 LEU A CA 1
ATOM 740 C C . LEU A 1 92 ? 21.155 -8.225 -20.200 1.00 83.62 92 LEU A C 1
ATOM 742 O O . LEU A 1 92 ? 22.107 -8.884 -20.608 1.00 83.62 92 LEU A O 1
ATOM 746 N N . SER A 1 93 ? 20.280 -7.649 -21.028 1.00 83.25 93 SER A N 1
ATOM 747 C CA . SER A 1 93 ? 20.321 -7.837 -22.484 1.00 83.25 93 SER A CA 1
ATOM 748 C C . SER A 1 93 ? 21.595 -7.268 -23.124 1.00 83.25 93 SER A C 1
ATOM 750 O O . SER A 1 93 ? 22.122 -7.860 -24.066 1.00 83.25 93 SER A O 1
ATOM 752 N N . GLN A 1 94 ? 22.102 -6.134 -22.625 1.00 79.88 94 GLN A N 1
ATOM 753 C CA . GLN A 1 94 ? 23.353 -5.529 -23.101 1.00 79.88 94 GLN A CA 1
ATOM 754 C C . GLN A 1 94 ? 24.571 -6.398 -22.773 1.00 79.88 94 GLN A C 1
ATOM 756 O O . GLN A 1 94 ? 25.436 -6.575 -23.629 1.00 79.88 94 GLN A O 1
ATOM 761 N N . VAL A 1 95 ? 24.618 -6.982 -21.570 1.00 81.69 95 VAL A N 1
ATOM 762 C CA . VAL A 1 95 ? 25.686 -7.915 -21.172 1.00 81.69 95 VAL A CA 1
ATOM 763 C C . VAL A 1 95 ? 25.669 -9.164 -22.053 1.00 81.69 95 VAL A C 1
ATOM 765 O O . VAL A 1 95 ? 26.707 -9.544 -22.591 1.00 81.69 95 VAL A O 1
ATOM 768 N N . ASP A 1 96 ? 24.495 -9.755 -22.279 1.00 80.69 96 ASP A N 1
ATOM 769 C CA . ASP A 1 96 ? 24.357 -10.928 -23.149 1.00 80.69 96 ASP A CA 1
ATOM 770 C C . ASP A 1 96 ? 24.767 -10.631 -24.602 1.00 80.69 96 ASP A C 1
ATOM 772 O O . ASP A 1 96 ? 25.362 -11.474 -25.274 1.00 80.69 96 ASP A O 1
ATOM 776 N N . ALA A 1 97 ? 24.455 -9.436 -25.114 1.00 78.88 97 ALA A N 1
ATOM 777 C CA . ALA A 1 97 ? 24.867 -9.015 -26.452 1.00 78.88 97 ALA A CA 1
ATOM 778 C C . ALA A 1 97 ? 26.388 -8.815 -26.557 1.00 78.88 97 ALA A C 1
ATOM 780 O O . ALA A 1 97 ? 26.984 -9.248 -27.543 1.00 78.88 97 ALA A O 1
ATOM 781 N N . ALA A 1 98 ? 27.017 -8.219 -25.539 1.00 78.25 98 ALA A N 1
ATOM 782 C CA . ALA A 1 98 ? 28.465 -8.030 -25.491 1.00 78.25 98 ALA A CA 1
ATOM 783 C C . ALA A 1 98 ? 29.217 -9.371 -25.455 1.00 78.25 98 ALA A C 1
ATOM 785 O O . ALA A 1 98 ? 30.162 -9.560 -26.218 1.00 78.25 98 ALA A O 1
ATOM 786 N N . LEU A 1 99 ? 28.746 -10.331 -24.648 1.00 78.50 99 LEU A N 1
ATOM 787 C CA . LEU A 1 99 ? 29.323 -11.679 -24.582 1.00 78.50 99 LEU A CA 1
ATOM 788 C C . LEU A 1 99 ? 29.202 -12.436 -25.913 1.00 78.50 99 LEU A C 1
ATOM 790 O O . LEU A 1 99 ? 30.119 -13.160 -26.293 1.00 78.50 99 LEU A O 1
ATOM 794 N N . ARG A 1 100 ? 28.094 -12.260 -26.647 1.00 74.50 100 ARG A N 1
ATOM 795 C CA . ARG A 1 100 ? 27.918 -12.872 -27.976 1.00 74.50 100 ARG A CA 1
ATOM 796 C C . ARG A 1 100 ? 28.821 -12.254 -29.044 1.00 74.50 100 ARG A C 1
ATOM 798 O O . ARG A 1 100 ? 29.301 -12.981 -29.905 1.00 74.50 100 ARG A O 1
ATOM 805 N N . ASN A 1 101 ? 29.041 -10.940 -29.005 1.00 73.88 101 ASN A N 1
ATOM 806 C CA . ASN A 1 101 ? 29.858 -10.247 -30.004 1.00 73.88 101 ASN A CA 1
ATOM 807 C C . ASN A 1 101 ? 31.357 -10.586 -29.883 1.00 73.88 101 ASN A C 1
ATOM 809 O O . ASN A 1 101 ? 32.056 -10.627 -30.892 1.00 73.88 101 ASN A O 1
ATOM 813 N N . ASP A 1 102 ? 31.839 -10.868 -28.670 1.00 64.62 102 ASP A N 1
ATOM 814 C CA . ASP A 1 102 ? 33.246 -11.199 -28.397 1.00 64.62 102 ASP A CA 1
ATOM 815 C C . ASP A 1 102 ? 33.645 -12.599 -28.914 1.00 64.62 102 ASP A C 1
ATOM 817 O O . ASP A 1 102 ? 34.739 -12.788 -29.438 1.00 64.62 102 ASP A O 1
ATOM 821 N N . GLN A 1 103 ? 32.721 -13.570 -28.895 1.00 59.69 103 GLN A N 1
ATOM 822 C CA . GLN A 1 103 ? 32.976 -14.933 -29.398 1.00 59.69 103 GLN A CA 1
ATOM 823 C C . GLN A 1 103 ? 32.968 -15.063 -30.930 1.00 59.69 103 GLN A C 1
ATOM 825 O O . GLN A 1 103 ? 33.206 -16.151 -31.451 1.00 59.69 103 GLN A O 1
ATOM 830 N N . SER A 1 104 ? 32.713 -13.975 -31.664 1.00 58.12 104 SER A N 1
ATOM 831 C CA . SER A 1 104 ? 32.669 -13.985 -33.131 1.00 58.12 104 SER A CA 1
ATOM 832 C C . SER A 1 104 ? 33.992 -13.580 -33.797 1.00 58.12 104 SER A C 1
ATOM 834 O O . SER A 1 104 ? 34.092 -13.650 -35.020 1.00 58.12 104 SER A O 1
ATOM 836 N N . ILE A 1 105 ? 35.015 -13.187 -33.0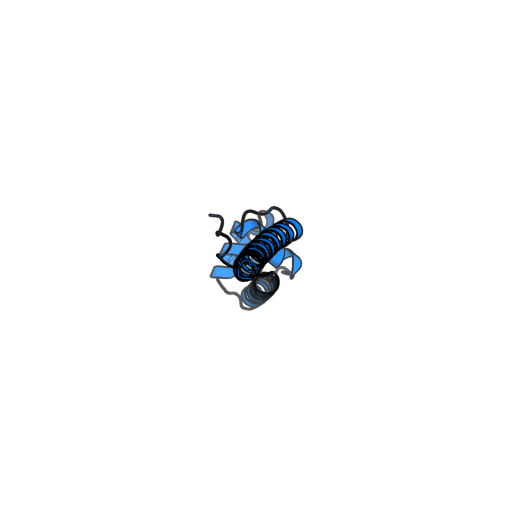27 1.00 56.97 105 ILE A N 1
ATOM 837 C CA . ILE A 1 105 ? 36.344 -12.813 -33.535 1.00 56.97 105 ILE A CA 1
ATOM 838 C C . ILE A 1 105 ? 37.309 -13.995 -33.353 1.00 56.97 105 ILE A C 1
ATOM 840 O O . ILE A 1 105 ? 38.230 -13.919 -32.554 1.00 56.97 105 ILE A O 1
ATOM 844 N N . HIS A 1 106 ? 37.090 -15.114 -34.041 1.00 52.03 106 HIS A N 1
ATOM 845 C CA . HIS A 1 106 ? 38.124 -16.127 -34.313 1.00 52.03 106 HIS A CA 1
ATOM 846 C C . HIS A 1 106 ? 37.733 -16.857 -35.608 1.00 52.03 106 HIS A C 1
ATOM 848 O O . HIS A 1 106 ? 37.030 -17.867 -35.586 1.00 52.03 106 HIS A O 1
ATOM 854 N N . VAL A 1 107 ? 38.157 -16.296 -36.743 1.00 49.19 107 VAL A N 1
ATOM 855 C CA . VAL A 1 107 ? 38.319 -16.990 -38.029 1.00 49.19 107 VAL A CA 1
ATOM 856 C C . VAL A 1 107 ? 39.616 -16.520 -38.665 1.00 49.19 107 VAL A C 1
ATOM 858 O O . VAL A 1 107 ? 39.887 -15.299 -38.584 1.00 49.19 107 VAL A O 1
#

Secondary structure (DSSP, 8-state):
-PPPPPSS--HHHHHHHHHHHHHHHHTT-HHHHHHHHHH-HHHHTS-HHHHHTS---HHHHHHHHHHHTT-SSHHHHHHHHHHHHHHHHHHHHHHHHHHHHHTT---

Radius of gyration: 20.12 Å; chains: 1; bounding box: 54×29×56 Å